Protein AF-A0A6G3SHA3-F1 (afdb_monomer)

Foldseek 3Di:
DLVLEADDDPDPQADKDFDDDVVQVVVVVVVLVVDPVNPPHDDDDTDPDIDTSVVVSVVVCVVSVHPHHD

Nearest PDB structures (foldseek):
  6pnl-assembly1_A  TM=9.394E-01  e=2.862E-03  Methanothermobacter thermautotrophicus
  5coa-assembly1_B  TM=7.719E-01  e=2.069E+00  Catharanthus roseus
  5df1-assembly1_A  TM=7.899E-01  e=2.926E+00  Catharanthus roseus
  5cob-assembly2_D  TM=7.953E-01  e=3.602E+00  Catharanthus roseus
  5emh-assembly1_A-2  TM=7.875E-01  e=4.137E+00  Catharanthus roseus

Sequence (70 aa):
AVAEEPLTVPGDGRRSSSFTHVADVVDALLLLLAHPGAHGGTFDIGSDEETTVAALAALVLERSGSPSPL

Solvent-accessible surface area (backbone atoms only — not comparable to full-atom values): 4366 Å² total; per-residue (Å²): 57,94,81,59,41,67,43,85,63,75,82,88,23,70,62,67,46,58,70,61,58,70,66,61,54,51,52,52,50,54,51,46,76,72,32,81,87,44,68,94,62,87,80,91,86,75,41,96,55,72,45,28,52,48,58,52,52,51,50,51,34,64,76,66,69,34,85,27,50,113

Secondary structure (DSSP, 8-state):
-TTSS--PPPTTS--EEE---HHHHHHHHHHHHT-GGGTT-------S-EEEHHHHHHHHHHHHT-----

Structure (mmCIF, N/CA/C/O backbone):
data_AF-A0A6G3SHA3-F1
#
_entry.id   AF-A0A6G3SHA3-F1
#
loop_
_atom_site.group_PDB
_atom_site.id
_atom_site.type_symbol
_atom_site.label_atom_id
_atom_site.label_alt_id
_atom_site.label_comp_id
_atom_site.label_asym_id
_atom_site.label_entity_id
_atom_site.label_seq_id
_atom_site.pdbx_PDB_ins_code
_atom_site.Cartn_x
_atom_site.Cartn_y
_atom_site.Cartn_z
_atom_site.occupancy
_atom_site.B_iso_or_equiv
_atom_site.auth_seq_id
_atom_site.auth_comp_id
_atom_site.auth_asym_id
_atom_site.auth_atom_id
_atom_site.pdbx_PDB_model_num
ATOM 1 N N . ALA A 1 1 ? -10.133 -9.909 14.018 1.00 64.62 1 ALA A N 1
ATOM 2 C CA . ALA A 1 1 ? -11.223 -9.644 13.052 1.00 64.62 1 ALA A CA 1
ATOM 3 C C . ALA A 1 1 ? -12.010 -10.916 12.717 1.00 64.62 1 ALA A C 1
ATOM 5 O O . ALA A 1 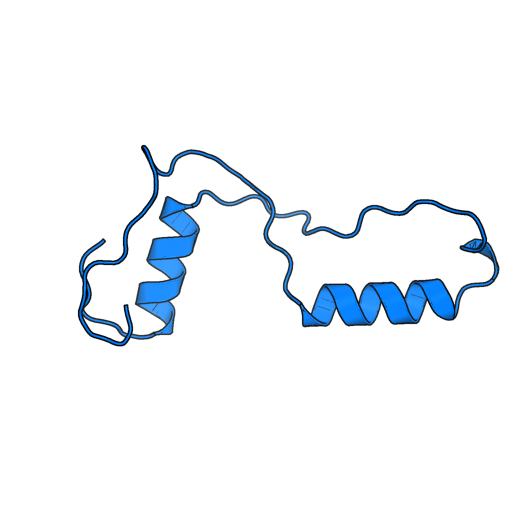1 ? -13.057 -11.136 13.301 1.00 64.62 1 ALA A O 1
ATOM 6 N N . VAL A 1 2 ? -11.564 -11.810 11.829 1.00 73.25 2 VAL A N 1
ATOM 7 C CA . VAL A 1 2 ? -12.442 -12.939 11.416 1.00 73.25 2 VAL A CA 1
ATOM 8 C C . VAL A 1 2 ? -12.612 -14.016 12.506 1.00 73.25 2 VAL A C 1
ATO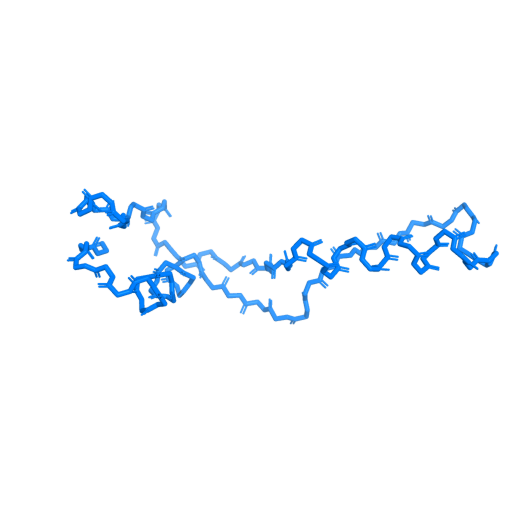M 10 O O . VAL A 1 2 ? -13.589 -14.750 12.498 1.00 73.25 2 VAL A O 1
ATOM 13 N N . ALA A 1 3 ? -11.706 -14.067 13.485 1.00 80.00 3 ALA A N 1
ATOM 14 C CA . ALA A 1 3 ? -11.790 -14.958 14.646 1.00 80.00 3 ALA A CA 1
ATOM 15 C C . ALA A 1 3 ? -12.563 -14.359 15.843 1.00 80.00 3 ALA A C 1
ATOM 17 O O . ALA A 1 3 ? -12.399 -14.836 16.957 1.00 80.00 3 ALA A O 1
ATOM 18 N N . GLU A 1 4 ? -13.324 -13.274 15.647 1.00 79.25 4 GLU A N 1
ATOM 19 C CA . GLU A 1 4 ? -14.056 -12.535 16.703 1.00 79.25 4 GLU A CA 1
ATOM 20 C C . GLU A 1 4 ? -13.179 -11.921 17.815 1.00 79.25 4 GLU A C 1
ATOM 22 O O . GLU A 1 4 ? -13.667 -11.232 18.706 1.00 79.25 4 GLU A O 1
ATOM 27 N N . GLU A 1 5 ? -11.859 -12.058 17.720 1.00 85.81 5 GLU A N 1
ATOM 28 C CA . GLU A 1 5 ? -10.901 -11.413 18.618 1.00 85.81 5 GLU A CA 1
ATOM 29 C C . GLU A 1 5 ? -10.703 -9.923 18.281 1.00 85.81 5 GLU A C 1
ATOM 31 O O . GLU A 1 5 ? -10.781 -9.561 17.093 1.00 85.81 5 GLU A O 1
ATOM 36 N N . PRO A 1 6 ? -10.402 -9.069 19.282 1.00 86.50 6 PRO A N 1
ATOM 37 C CA . PRO A 1 6 ? -10.120 -7.650 19.077 1.00 86.50 6 PRO A CA 1
ATOM 38 C C . PRO A 1 6 ? -9.069 -7.400 17.989 1.00 86.50 6 PRO A C 1
ATOM 40 O O . PRO A 1 6 ? -8.065 -8.111 17.895 1.00 86.50 6 PRO A O 1
ATOM 43 N N . LEU A 1 7 ? -9.295 -6.389 17.150 1.00 87.75 7 LEU A N 1
ATOM 44 C CA . LEU A 1 7 ? -8.350 -5.996 16.109 1.00 87.75 7 LEU A CA 1
ATOM 45 C C . LEU A 1 7 ? -7.355 -4.966 16.656 1.00 87.75 7 LEU A C 1
ATOM 47 O O . LEU A 1 7 ? -7.613 -3.771 16.649 1.00 87.75 7 LEU A O 1
ATOM 51 N N . THR A 1 8 ? -6.183 -5.429 17.082 1.00 91.00 8 THR A N 1
ATOM 52 C CA . THR A 1 8 ? -5.167 -4.558 17.683 1.00 91.00 8 THR A CA 1
ATOM 53 C C . THR A 1 8 ? -4.598 -3.534 16.695 1.00 91.00 8 THR A C 1
ATOM 55 O O . THR A 1 8 ? -3.931 -3.898 15.724 1.00 91.00 8 THR A O 1
ATOM 58 N N . VAL A 1 9 ? -4.761 -2.245 17.007 1.00 89.44 9 VAL A N 1
ATOM 59 C CA . VAL A 1 9 ? -4.061 -1.133 16.347 1.00 89.44 9 VAL A CA 1
ATOM 60 C C . VAL A 1 9 ? -2.838 -0.725 17.185 1.00 89.44 9 VAL A C 1
ATOM 62 O O . VAL A 1 9 ? -2.993 -0.340 18.343 1.00 89.44 9 VAL A O 1
ATOM 65 N N . PRO A 1 10 ? -1.605 -0.793 16.646 1.00 82.69 10 PRO A N 1
ATOM 66 C CA . PRO A 1 10 ? -0.415 -0.374 17.382 1.00 82.69 10 PRO A CA 1
ATOM 67 C C . PRO A 1 10 ? -0.394 1.137 17.666 1.00 82.69 10 PRO A C 1
ATOM 69 O O . PRO A 1 10 ? -0.554 1.956 16.758 1.00 82.69 10 PRO A O 1
ATOM 72 N N . GLY A 1 11 ? -0.102 1.511 18.913 1.00 86.31 11 GLY A N 1
ATOM 73 C CA . GLY A 1 11 ? 0.022 2.913 19.320 1.00 86.31 11 GLY A CA 1
ATOM 74 C C . GLY A 1 11 ? -1.314 3.659 19.287 1.00 86.31 11 GLY A C 1
ATOM 75 O O . GLY A 1 11 ? -2.340 3.117 19.675 1.00 86.31 11 GLY A O 1
ATOM 76 N N . ASP A 1 12 ? -1.299 4.915 18.841 1.00 87.69 12 ASP A N 1
ATOM 77 C CA . ASP A 1 12 ? -2.504 5.754 18.744 1.00 87.69 12 ASP A CA 1
ATOM 78 C C . ASP A 1 12 ? -3.234 5.631 17.392 1.00 87.69 12 ASP A C 1
ATOM 80 O O . ASP A 1 12 ? -4.225 6.320 17.159 1.00 87.69 12 ASP A O 1
ATOM 84 N N . GLY A 1 13 ? -2.726 4.790 16.482 1.00 87.88 13 GLY A N 1
ATOM 85 C CA . GLY A 1 13 ? -3.307 4.557 15.161 1.00 87.88 13 GLY A CA 1
ATOM 86 C C . GLY A 1 13 ? -3.261 5.747 14.199 1.00 87.88 13 GLY A C 1
ATOM 87 O O . GLY A 1 13 ? -3.743 5.611 13.077 1.00 87.88 13 GLY A O 1
ATOM 88 N N . ARG A 1 14 ? -2.677 6.892 14.592 1.00 91.25 14 ARG A N 1
ATOM 89 C CA . ARG A 1 14 ? -2.650 8.132 13.790 1.00 91.25 14 ARG A CA 1
ATOM 90 C C . ARG A 1 14 ? -1.524 8.175 12.769 1.00 91.25 14 ARG A C 1
ATOM 92 O O . ARG A 1 14 ? -1.499 9.072 11.929 1.00 91.25 14 ARG A O 1
ATOM 99 N N . ARG A 1 15 ? -0.582 7.231 12.837 1.00 90.69 15 ARG A N 1
ATOM 100 C CA . ARG A 1 15 ? 0.472 7.109 11.829 1.00 90.69 15 ARG A CA 1
ATOM 101 C C . ARG A 1 15 ? -0.171 6.851 10.465 1.00 90.69 15 ARG A C 1
ATOM 103 O O . ARG A 1 15 ? -0.913 5.882 10.312 1.00 90.69 15 ARG A O 1
ATOM 110 N N . SER A 1 16 ? 0.149 7.719 9.512 1.00 90.25 16 SER A N 1
ATOM 111 C CA . SER A 1 16 ? -0.254 7.607 8.113 1.00 90.25 16 SER A CA 1
ATOM 112 C C . SER A 1 16 ? 0.816 6.874 7.306 1.00 90.25 16 SER A C 1
ATOM 114 O O . SER A 1 16 ? 2.010 6.993 7.601 1.00 90.25 16 SER A O 1
ATOM 116 N N . SER A 1 17 ? 0.385 6.084 6.329 1.00 88.38 17 SER A N 1
ATOM 117 C CA . SER A 1 17 ? 1.237 5.460 5.317 1.00 88.38 17 SER A CA 1
ATOM 118 C C . SER A 1 17 ? 0.422 5.232 4.051 1.00 88.38 17 SER A C 1
ATOM 120 O O . SER A 1 17 ? -0.793 5.031 4.119 1.00 88.38 17 SER A O 1
ATOM 122 N N . SER A 1 18 ? 1.092 5.193 2.903 1.00 92.12 18 SER A N 1
ATOM 123 C CA . SER A 1 18 ? 0.507 4.593 1.711 1.00 92.12 18 SER A CA 1
ATOM 124 C C . SER A 1 18 ? 0.489 3.069 1.867 1.00 92.12 18 SER A C 1
ATOM 126 O O . SER A 1 18 ? 1.424 2.466 2.406 1.00 92.12 18 SER A O 1
ATOM 128 N N . PHE A 1 19 ? -0.608 2.448 1.437 1.00 92.25 19 PHE A N 1
ATOM 129 C CA . PHE A 1 19 ? -0.755 0.997 1.344 1.00 92.25 19 PHE A CA 1
ATOM 130 C C . PHE A 1 19 ? -1.085 0.663 -0.106 1.00 92.25 19 PHE A C 1
ATOM 132 O O . PHE A 1 19 ? -2.072 1.155 -0.647 1.00 92.25 19 PHE A O 1
ATOM 139 N N . THR A 1 20 ? -0.257 -0.163 -0.735 1.00 94.88 20 THR A N 1
ATOM 140 C CA . THR A 1 20 ? -0.411 -0.529 -2.147 1.00 94.88 20 THR A CA 1
ATOM 141 C C . THR A 1 20 ? -0.893 -1.961 -2.253 1.00 94.88 20 THR A C 1
ATOM 143 O O . THR A 1 20 ? -0.373 -2.854 -1.578 1.00 94.88 20 THR A O 1
ATOM 146 N N . HIS A 1 21 ? -1.896 -2.191 -3.096 1.00 94.62 21 HIS A N 1
ATOM 147 C CA . HIS A 1 21 ? -2.399 -3.532 -3.322 1.00 94.62 21 HIS A CA 1
ATOM 148 C C . HIS A 1 21 ? -1.350 -4.369 -4.070 1.00 94.62 21 HIS A C 1
ATOM 150 O O . HIS A 1 21 ? -0.688 -3.894 -4.990 1.00 94.62 21 HIS A O 1
ATOM 156 N N . VAL A 1 22 ? -1.189 -5.641 -3.690 1.00 96.62 22 VAL A N 1
ATOM 157 C CA . VAL A 1 22 ? -0.125 -6.500 -4.244 1.00 96.62 22 VAL A CA 1
ATOM 158 C C . VAL A 1 22 ? -0.257 -6.714 -5.755 1.00 96.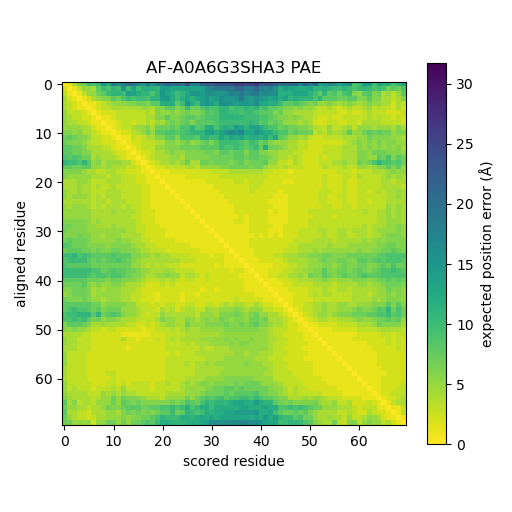62 22 VAL A C 1
ATOM 160 O O . VAL A 1 22 ? 0.757 -6.821 -6.438 1.00 96.62 22 VAL A O 1
ATOM 163 N N . ALA A 1 23 ? -1.483 -6.733 -6.287 1.00 97.44 23 ALA A N 1
ATOM 164 C CA . ALA A 1 23 ? -1.707 -6.846 -7.728 1.00 97.44 23 ALA A CA 1
ATOM 165 C C . ALA A 1 23 ? -1.148 -5.629 -8.481 1.00 97.44 23 ALA A C 1
ATOM 167 O O . ALA A 1 23 ? -0.447 -5.813 -9.468 1.00 97.44 23 ALA A O 1
ATOM 168 N N . ASP A 1 24 ? -1.343 -4.418 -7.951 1.00 96.12 24 ASP A N 1
ATOM 169 C CA . ASP A 1 24 ? -0.835 -3.187 -8.567 1.00 96.12 24 ASP A CA 1
ATOM 170 C C . ASP A 1 24 ? 0.700 -3.174 -8.584 1.00 96.12 24 ASP A C 1
ATOM 172 O O . ASP A 1 24 ? 1.320 -2.749 -9.558 1.00 96.12 24 ASP A O 1
ATOM 176 N N . VAL A 1 25 ? 1.334 -3.704 -7.528 1.00 97.38 25 VAL A N 1
ATOM 177 C CA . VAL A 1 25 ? 2.796 -3.867 -7.482 1.00 97.38 25 VAL A CA 1
ATOM 178 C C . VAL A 1 25 ? 3.270 -4.849 -8.553 1.00 97.38 25 VAL A C 1
ATOM 180 O O . VAL A 1 25 ? 4.247 -4.574 -9.247 1.00 97.38 25 VAL A O 1
ATOM 183 N N . VAL A 1 26 ? 2.593 -5.990 -8.704 1.00 98.06 26 VAL A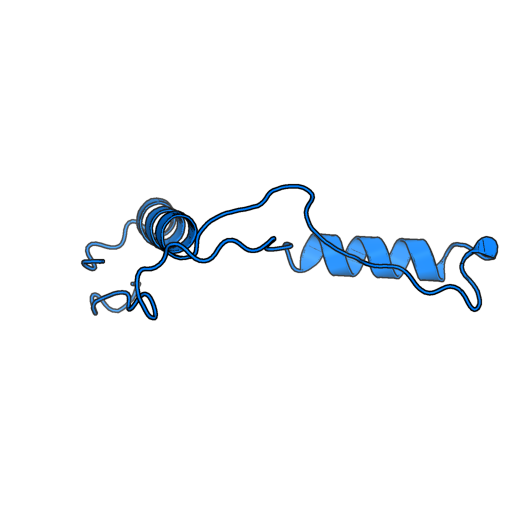 N 1
ATOM 184 C CA . VAL A 1 26 ? 2.934 -6.983 -9.734 1.00 98.06 26 VAL A CA 1
ATOM 185 C C . VAL A 1 26 ? 2.787 -6.383 -11.132 1.00 98.06 26 VAL A C 1
ATOM 187 O O . VAL A 1 26 ? 3.701 -6.527 -11.945 1.00 98.06 26 VAL A O 1
ATOM 190 N N . ASP A 1 27 ? 1.699 -5.663 -11.395 1.00 98.00 27 ASP A N 1
ATOM 191 C CA . ASP A 1 27 ? 1.462 -5.005 -12.680 1.00 98.00 27 ASP A CA 1
ATOM 192 C C . ASP A 1 27 ? 2.546 -3.960 -12.983 1.00 98.00 27 ASP A C 1
ATOM 194 O O . ASP A 1 27 ? 3.118 -3.957 -14.077 1.00 98.00 27 ASP A O 1
ATOM 198 N N . ALA A 1 28 ? 2.914 -3.132 -12.001 1.00 97.38 28 ALA A N 1
ATOM 199 C CA . ALA A 1 28 ? 3.998 -2.161 -12.141 1.00 97.38 28 ALA A CA 1
ATOM 200 C C . ALA A 1 28 ? 5.347 -2.833 -12.458 1.00 97.38 28 ALA A C 1
ATOM 202 O O . ALA A 1 28 ? 6.077 -2.376 -13.340 1.00 97.38 28 ALA A O 1
ATOM 203 N N . LEU A 1 29 ? 5.670 -3.948 -11.796 1.00 97.62 29 LEU A N 1
ATOM 204 C CA . LEU A 1 29 ? 6.897 -4.703 -12.067 1.00 97.62 29 LEU A CA 1
ATOM 205 C C . LEU A 1 29 ? 6.915 -5.279 -13.489 1.00 97.62 29 LEU A C 1
ATOM 207 O O . LEU A 1 29 ? 7.936 -5.189 -14.171 1.00 97.62 29 LEU A O 1
ATOM 211 N N . LEU A 1 30 ? 5.796 -5.837 -13.959 1.00 98.12 30 LEU A N 1
ATOM 212 C CA . LEU A 1 30 ? 5.684 -6.359 -15.324 1.00 98.12 30 LEU A CA 1
ATOM 213 C C . LEU A 1 30 ? 5.856 -5.249 -16.371 1.00 98.12 30 LEU A C 1
ATOM 215 O O . LEU A 1 30 ? 6.547 -5.453 -17.372 1.00 98.12 30 LEU A O 1
ATOM 219 N N . LEU A 1 31 ? 5.291 -4.064 -16.124 1.00 97.75 31 LEU A N 1
ATOM 220 C CA . LEU A 1 31 ? 5.456 -2.897 -16.992 1.00 97.75 31 LEU A CA 1
ATOM 221 C C . LEU A 1 31 ? 6.912 -2.422 -17.051 1.00 97.75 31 LEU A C 1
ATOM 223 O O . LEU A 1 31 ? 7.421 -2.158 -18.140 1.00 97.75 31 LEU A O 1
ATOM 227 N N . LEU A 1 32 ? 7.598 -2.354 -15.907 1.00 97.88 32 LEU A N 1
ATOM 228 C CA . LEU A 1 32 ? 9.007 -1.956 -15.846 1.00 97.88 32 LEU A CA 1
ATOM 229 C C . LEU A 1 32 ? 9.912 -2.951 -16.580 1.00 97.88 32 LEU A C 1
ATOM 231 O O . LEU A 1 32 ? 10.782 -2.536 -17.343 1.00 97.88 32 LEU A O 1
ATOM 235 N N . LEU A 1 33 ? 9.677 -4.256 -16.414 1.00 9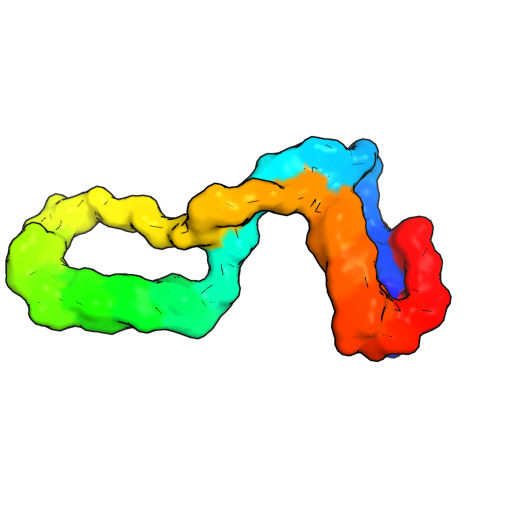6.75 33 LEU A N 1
ATOM 236 C CA . LEU A 1 33 ? 10.428 -5.297 -17.126 1.00 96.75 33 LEU A CA 1
ATOM 237 C C . LEU A 1 33 ? 10.246 -5.215 -18.647 1.00 96.75 33 LEU A C 1
ATOM 239 O O . LEU A 1 33 ? 11.174 -5.512 -19.397 1.00 96.75 33 LEU A O 1
ATOM 243 N N . ALA A 1 34 ? 9.062 -4.812 -19.108 1.00 97.69 34 ALA A N 1
ATOM 244 C CA . ALA A 1 34 ? 8.761 -4.660 -20.527 1.00 97.69 34 ALA A CA 1
ATOM 245 C C . ALA A 1 34 ? 9.258 -3.331 -21.126 1.00 97.69 34 ALA A C 1
ATOM 247 O O . ALA A 1 34 ? 9.143 -3.140 -22.338 1.00 97.69 34 ALA A O 1
ATOM 248 N N . HIS A 1 35 ? 9.791 -2.409 -20.316 1.00 97.69 35 HIS A N 1
ATOM 249 C CA . HIS A 1 35 ? 10.182 -1.074 -20.754 1.00 97.69 35 HIS A CA 1
ATOM 250 C C . HIS A 1 35 ? 11.712 -0.932 -20.852 1.00 97.69 35 HIS A C 1
ATOM 252 O O . HIS A 1 35 ? 12.373 -0.730 -19.835 1.00 97.69 35 HIS A O 1
ATOM 258 N N . PRO A 1 36 ? 12.313 -0.935 -22.063 1.00 96.31 36 PRO A N 1
ATOM 259 C CA . PRO A 1 36 ? 13.770 -0.849 -22.215 1.00 96.31 36 PRO A CA 1
ATOM 260 C C . PRO A 1 36 ? 14.399 0.401 -21.581 1.00 96.31 36 PRO A C 1
ATOM 262 O O . PRO A 1 36 ? 15.556 0.373 -21.170 1.00 96.31 36 PRO A O 1
ATOM 265 N N . GLY A 1 37 ? 13.638 1.498 -21.482 1.00 97.25 37 GLY A N 1
ATOM 266 C CA . GLY A 1 37 ? 14.072 2.736 -20.829 1.00 97.25 37 GLY A CA 1
ATOM 267 C C . GLY A 1 37 ? 14.152 2.656 -19.301 1.00 97.25 37 GLY A C 1
ATOM 268 O O . GLY A 1 37 ? 14.720 3.549 -18.684 1.00 97.25 37 GLY A O 1
ATOM 269 N N . ALA A 1 38 ? 13.613 1.600 -18.684 1.00 96.81 38 ALA A N 1
ATOM 270 C CA . ALA A 1 38 ? 13.667 1.394 -17.239 1.00 96.81 38 ALA A CA 1
ATOM 271 C C . ALA A 1 38 ? 14.968 0.711 -16.782 1.00 96.81 38 ALA A C 1
ATOM 273 O O . ALA A 1 38 ? 15.241 0.629 -15.584 1.00 96.81 38 ALA A O 1
ATOM 274 N N . HIS A 1 39 ? 15.792 0.214 -17.710 1.00 95.62 39 HIS A N 1
ATOM 275 C CA . HIS A 1 39 ? 17.020 -0.500 -17.372 1.00 95.62 39 HIS A CA 1
ATOM 276 C C . HIS A 1 39 ? 17.995 0.381 -16.579 1.00 95.62 39 HIS A C 1
ATOM 278 O O . HIS A 1 39 ? 18.404 1.447 -17.033 1.00 9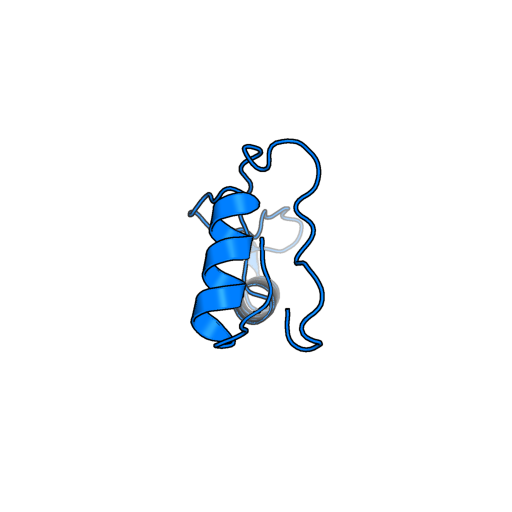5.62 39 HIS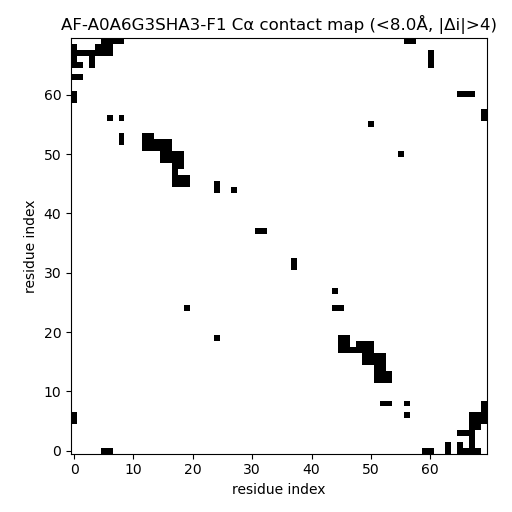 A O 1
ATOM 284 N N . GLY A 1 40 ? 18.398 -0.096 -15.398 1.00 96.06 40 GLY A N 1
ATOM 285 C CA . GLY A 1 40 ? 19.303 0.628 -14.500 1.00 96.06 40 GLY A CA 1
ATOM 286 C C . GLY A 1 40 ? 18.651 1.782 -13.730 1.00 96.06 40 GLY A C 1
ATOM 287 O O . GLY A 1 40 ? 19.354 2.482 -13.005 1.00 96.06 40 GLY A O 1
ATOM 288 N N . GLY A 1 41 ? 17.338 1.980 -13.872 1.00 96.69 41 GLY A N 1
ATOM 289 C CA . GLY A 1 41 ? 16.579 2.952 -13.095 1.00 96.69 41 GLY A CA 1
ATOM 290 C C . GLY A 1 41 ? 16.147 2.412 -11.731 1.00 96.69 41 GLY A C 1
ATOM 291 O O . GLY A 1 41 ? 15.967 1.207 -11.546 1.00 96.69 41 GLY A O 1
ATOM 292 N N . THR A 1 42 ? 15.942 3.332 -10.791 1.00 96.81 42 THR A N 1
ATOM 293 C CA . THR A 1 42 ? 15.304 3.066 -9.497 1.00 96.81 42 THR A CA 1
ATOM 294 C C . THR A 1 42 ? 13.928 3.714 -9.511 1.00 96.81 42 THR A C 1
ATOM 296 O O . THR A 1 42 ? 13.814 4.891 -9.852 1.00 96.81 42 THR A O 1
ATOM 299 N N . PHE A 1 43 ? 12.901 2.950 -9.146 1.00 96.25 43 PHE A N 1
ATOM 300 C CA . PHE A 1 43 ? 11.511 3.391 -9.181 1.00 96.25 43 PHE A CA 1
ATOM 301 C C . PHE A 1 43 ? 10.831 3.050 -7.862 1.00 96.25 43 PHE A C 1
ATOM 303 O O . PHE A 1 43 ? 10.897 1.904 -7.414 1.00 96.25 43 PHE A O 1
ATOM 310 N N . ASP A 1 44 ? 10.154 4.034 -7.281 1.00 94.50 44 ASP A N 1
ATOM 311 C CA . ASP A 1 44 ? 9.258 3.805 -6.157 1.00 94.50 44 ASP A CA 1
ATOM 312 C C . ASP A 1 44 ? 7.906 3.328 -6.693 1.00 94.50 44 ASP A C 1
ATOM 314 O O . ASP A 1 44 ? 7.345 3.915 -7.619 1.00 94.50 44 ASP A O 1
ATOM 318 N N . ILE A 1 45 ? 7.390 2.245 -6.115 1.00 94.50 45 ILE A N 1
ATOM 319 C CA . ILE A 1 45 ? 6.061 1.710 -6.416 1.00 94.50 45 ILE A CA 1
ATOM 320 C C . ILE A 1 45 ? 5.229 1.877 -5.152 1.00 94.50 45 ILE A C 1
ATOM 322 O O . ILE A 1 45 ? 5.555 1.312 -4.107 1.00 94.50 45 ILE A O 1
ATOM 326 N N . GLY A 1 46 ? 4.172 2.674 -5.249 1.00 92.94 46 GLY A N 1
ATOM 327 C CA . GLY A 1 46 ? 3.360 3.080 -4.114 1.00 92.94 46 GLY A CA 1
ATOM 328 C C . GLY A 1 46 ? 1.949 3.470 -4.535 1.00 92.94 46 GLY A C 1
ATOM 329 O O . GLY A 1 46 ? 1.638 3.536 -5.720 1.00 92.94 46 GLY A O 1
ATOM 330 N N . SER A 1 47 ? 1.095 3.702 -3.541 1.00 90.88 47 SER A N 1
ATOM 331 C CA . SER A 1 47 ? -0.201 4.357 -3.731 1.00 90.88 47 SER A CA 1
ATOM 332 C C . SER A 1 47 ? -0.039 5.859 -3.498 1.00 90.88 47 SER A C 1
ATOM 334 O O . SER A 1 47 ? 0.705 6.252 -2.596 1.00 90.88 47 SER A O 1
ATOM 336 N N . ASP A 1 48 ? -0.767 6.672 -4.264 1.00 89.19 48 ASP A N 1
ATOM 337 C CA . ASP A 1 48 ? -0.869 8.124 -4.054 1.00 89.19 48 ASP A CA 1
ATOM 338 C C . ASP A 1 48 ? -1.802 8.475 -2.882 1.00 89.19 48 ASP A C 1
ATOM 340 O O . ASP A 1 48 ? -1.858 9.621 -2.432 1.00 89.19 48 ASP A O 1
ATOM 344 N N . GLU A 1 49 ? -2.543 7.488 -2.376 1.00 89.75 49 GLU A N 1
ATOM 345 C CA . GLU A 1 49 ? -3.439 7.650 -1.241 1.00 89.75 49 GLU A CA 1
ATOM 346 C C . GLU A 1 49 ? -2.744 7.270 0.069 1.00 89.75 49 GLU A C 1
ATOM 348 O O . GLU A 1 49 ? -2.241 6.157 0.254 1.00 89.75 49 GLU A O 1
ATOM 353 N N . GLU A 1 50 ? -2.772 8.204 1.014 1.00 92.56 50 GLU A N 1
ATOM 354 C CA . GLU A 1 50 ? -2.359 7.984 2.392 1.00 92.56 50 GLU A CA 1
ATOM 355 C C . GLU A 1 50 ? -3.560 7.636 3.275 1.00 92.56 50 GLU A C 1
ATOM 357 O O . GLU A 1 50 ? -4.627 8.246 3.181 1.00 92.56 50 GLU A O 1
ATOM 362 N N . THR A 1 51 ? -3.374 6.682 4.187 1.00 93.50 51 THR A N 1
ATOM 363 C CA . THR A 1 51 ? -4.380 6.359 5.199 1.00 93.50 51 THR A CA 1
ATOM 364 C C . THR A 1 51 ? -3.743 6.041 6.545 1.00 93.50 51 THR A C 1
ATOM 366 O O . THR A 1 51 ? -2.591 5.608 6.639 1.00 9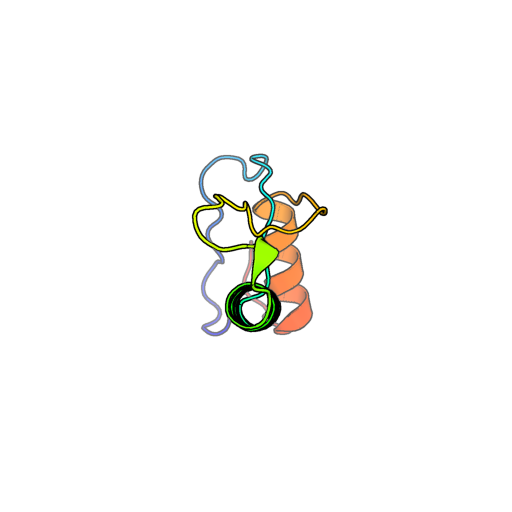3.50 51 THR A O 1
ATOM 369 N N . THR A 1 52 ? -4.499 6.264 7.618 1.00 95.06 52 THR A N 1
ATOM 370 C CA . THR A 1 52 ? -4.055 5.930 8.972 1.00 95.06 52 THR A CA 1
ATOM 371 C C . THR A 1 52 ? -4.279 4.450 9.260 1.00 95.06 52 THR A C 1
ATOM 373 O O . THR A 1 52 ? -5.196 3.824 8.724 1.00 95.06 52 THR A O 1
ATOM 376 N N . VAL A 1 53 ? -3.482 3.876 10.164 1.00 93.19 53 VAL A N 1
ATOM 377 C CA . VAL A 1 53 ? -3.674 2.476 10.585 1.00 93.19 53 VAL A CA 1
ATOM 378 C C . VAL A 1 53 ? -5.067 2.268 11.193 1.00 93.19 53 VAL A C 1
ATOM 380 O O . VAL A 1 53 ? -5.690 1.237 10.951 1.00 93.19 53 VAL A O 1
ATOM 383 N N . ALA A 1 54 ? -5.591 3.257 11.926 1.00 93.00 54 ALA A N 1
ATOM 384 C CA . ALA A 1 54 ? -6.949 3.208 12.466 1.00 93.00 54 ALA A CA 1
ATOM 385 C C . ALA A 1 54 ? -8.023 3.174 11.362 1.00 93.00 54 ALA A C 1
ATOM 387 O O . ALA A 1 54 ? -8.967 2.388 11.445 1.00 93.00 54 ALA A O 1
ATOM 388 N N . ALA A 1 55 ? -7.870 3.988 10.312 1.00 93.44 55 ALA A N 1
ATOM 389 C CA . ALA A 1 55 ? -8.801 4.005 9.186 1.00 93.44 55 ALA A CA 1
ATOM 390 C C . ALA A 1 55 ? -8.749 2.693 8.388 1.00 93.44 55 ALA A C 1
ATOM 392 O O . ALA A 1 55 ? -9.792 2.141 8.035 1.00 93.44 55 ALA A O 1
ATOM 393 N N . LEU A 1 56 ? -7.549 2.141 8.178 1.00 93.50 56 LEU A N 1
ATOM 394 C CA . LEU A 1 56 ? -7.380 0.830 7.553 1.00 93.50 56 LEU A CA 1
ATOM 395 C C . LEU A 1 56 ? -8.030 -0.288 8.385 1.00 93.50 56 LEU A C 1
ATOM 397 O O . LEU A 1 56 ? -8.721 -1.142 7.834 1.00 93.50 56 LEU A O 1
ATOM 401 N N . ALA A 1 57 ? -7.854 -0.277 9.708 1.00 92.44 57 ALA A N 1
ATOM 402 C CA . ALA A 1 57 ? -8.459 -1.263 10.602 1.00 92.44 57 ALA A CA 1
ATOM 403 C C . ALA A 1 57 ? -9.998 -1.216 10.560 1.00 92.44 57 ALA A C 1
ATOM 405 O O . ALA A 1 57 ? -10.647 -2.260 10.473 1.00 92.44 57 ALA A O 1
ATOM 406 N N . ALA A 1 58 ? -10.582 -0.013 10.541 1.00 92.44 58 ALA A N 1
ATOM 407 C CA . ALA A 1 58 ? -12.023 0.167 10.381 1.00 92.44 58 ALA A CA 1
ATOM 408 C C . ALA A 1 58 ? -12.529 -0.390 9.037 1.00 92.44 58 ALA A C 1
ATOM 410 O O . ALA A 1 58 ? -13.524 -1.116 9.008 1.00 92.44 58 ALA A O 1
ATOM 411 N N . LEU A 1 59 ? -11.805 -0.129 7.942 1.00 92.88 59 LEU A N 1
ATOM 412 C CA . LEU A 1 59 ? -12.142 -0.652 6.615 1.00 92.88 59 LEU A CA 1
ATOM 413 C C . LEU A 1 59 ? -12.119 -2.189 6.576 1.00 92.88 59 LEU A C 1
ATOM 415 O O . LEU A 1 59 ? -12.989 -2.808 5.961 1.00 92.88 59 LEU A O 1
ATOM 419 N N . VAL A 1 60 ? -11.154 -2.822 7.251 1.00 92.75 60 VAL A N 1
ATOM 420 C CA . VAL A 1 60 ? -11.073 -4.289 7.355 1.00 92.75 60 VAL A CA 1
ATOM 421 C C . VAL A 1 60 ? -12.304 -4.866 8.059 1.00 92.75 60 VAL A C 1
ATOM 423 O O . VAL A 1 60 ? -12.858 -5.864 7.593 1.00 92.75 60 VAL A O 1
ATOM 426 N N . LEU A 1 61 ? -12.759 -4.259 9.158 1.00 92.50 61 LEU A N 1
ATOM 427 C CA . LEU A 1 61 ? -13.959 -4.717 9.867 1.00 92.50 61 LEU A CA 1
ATOM 428 C C . LEU A 1 61 ? -15.221 -4.549 9.018 1.00 92.50 61 LEU A C 1
ATOM 430 O O . LEU A 1 61 ? -15.992 -5.499 8.896 1.00 92.50 61 LEU A O 1
ATOM 434 N N . GLU A 1 62 ? -15.382 -3.398 8.359 1.00 93.31 62 GLU A N 1
ATOM 435 C CA . GLU A 1 62 ? -16.507 -3.137 7.453 1.00 93.31 62 GLU A CA 1
ATOM 436 C C . GLU A 1 62 ? -16.570 -4.177 6.325 1.00 93.31 62 GLU A C 1
ATOM 438 O O . GLU A 1 62 ? -17.618 -4.768 6.068 1.00 93.31 62 GLU A O 1
ATOM 443 N N . ARG A 1 63 ? -15.438 -4.437 5.658 1.00 93.00 63 ARG A N 1
ATOM 444 C CA . ARG A 1 63 ? -15.372 -5.351 4.506 1.00 93.00 63 ARG A CA 1
ATOM 445 C C . ARG A 1 63 ? -15.492 -6.820 4.897 1.00 93.00 63 ARG A C 1
ATOM 447 O O . ARG A 1 63 ? -15.996 -7.609 4.104 1.00 93.00 63 ARG A O 1
ATOM 454 N N . SER A 1 64 ? -15.038 -7.191 6.093 1.00 91.62 64 SER A N 1
ATOM 455 C CA . SER A 1 64 ? -15.160 -8.565 6.597 1.00 91.62 64 SER A CA 1
ATOM 456 C C . SER A 1 64 ? -16.515 -8.863 7.242 1.00 91.62 64 SER A C 1
ATOM 458 O O . SER A 1 64 ? -16.816 -10.033 7.468 1.00 91.62 64 SER A O 1
ATOM 460 N N . GLY A 1 65 ? -17.323 -7.841 7.557 1.00 90.12 65 GLY A N 1
ATOM 461 C CA . GLY A 1 65 ? -18.552 -8.001 8.343 1.00 90.12 65 GLY A CA 1
ATOM 462 C C . GLY A 1 65 ? -18.291 -8.525 9.760 1.00 90.12 65 GLY A C 1
ATOM 463 O O . GLY A 1 65 ? -19.180 -9.105 10.381 1.00 90.12 65 GLY A O 1
ATOM 464 N N . SER A 1 66 ? -17.057 -8.380 10.248 1.00 88.56 66 SER A N 1
ATOM 465 C CA . SER A 1 66 ? -16.625 -8.926 11.529 1.00 88.56 66 SER A CA 1
ATOM 466 C C . SER A 1 66 ? -17.252 -8.152 12.696 1.00 88.56 66 SER A C 1
ATOM 468 O O . SER A 1 66 ? -17.226 -6.920 12.690 1.00 88.56 66 SER A O 1
ATOM 470 N N . PRO A 1 67 ? -17.747 -8.848 13.737 1.00 86.00 67 PRO A N 1
ATOM 471 C CA . PRO A 1 67 ? -18.217 -8.214 14.965 1.00 86.00 67 PRO A CA 1
ATOM 472 C C . PRO A 1 67 ? -17.073 -7.863 15.933 1.00 86.00 67 PRO A C 1
ATOM 474 O O . PRO A 1 67 ? -17.342 -7.393 17.038 1.00 86.00 67 PRO A O 1
ATOM 477 N N . SER A 1 68 ? -15.810 -8.121 15.567 1.00 87.75 68 SER A N 1
ATOM 478 C CA . SER A 1 68 ? -14.657 -7.835 16.421 1.00 87.75 68 SER A CA 1
ATOM 479 C C . SER A 1 68 ? -14.608 -6.355 16.811 1.00 87.75 68 SER A C 1
ATOM 481 O O . SER A 1 68 ? -14.745 -5.493 15.940 1.00 87.75 68 SER A O 1
ATOM 483 N N . PRO A 1 69 ? -14.328 -6.037 18.084 1.00 81.25 69 PRO A N 1
ATOM 484 C CA . PRO A 1 69 ? -14.060 -4.663 18.484 1.00 81.25 69 PRO A CA 1
ATOM 485 C C . PRO A 1 69 ? -12.704 -4.183 17.932 1.00 81.25 69 PRO A C 1
ATOM 487 O O . PRO A 1 69 ? -11.779 -4.988 17.766 1.00 81.25 69 PRO A O 1
ATOM 490 N N . LEU A 1 70 ? -12.606 -2.875 17.660 1.00 81.12 70 LEU A N 1
ATOM 491 C CA . LEU A 1 70 ? -11.330 -2.166 17.465 1.00 81.12 70 LEU A CA 1
ATOM 492 C C . LEU A 1 70 ? -10.621 -1.959 18.804 1.00 81.12 70 LEU A C 1
ATOM 494 O O . LEU A 1 70 ? -11.325 -1.621 19.784 1.00 81.12 70 LEU A O 1
#

Radius of gyration: 16.79 Å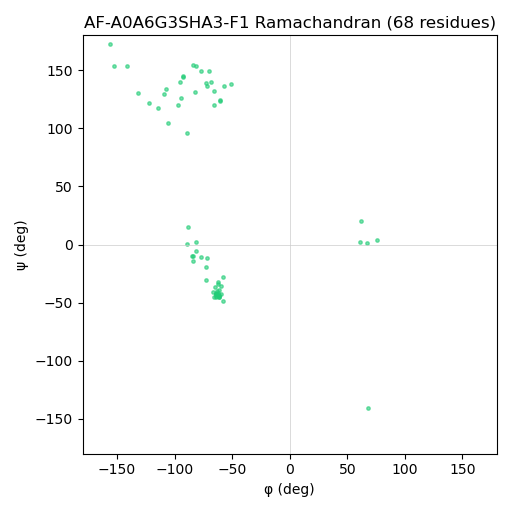; Cα contacts (8 Å, |Δi|>4): 71; chains: 1; bounding box: 38×23×42 Å

pLDDT: mean 91.64, std 6.12, range [64.62, 98.12]

Mean predicted aligned error: 4.67 Å